Protein AF-A0A661WGY5-F1 (afdb_monomer_lite)

Foldseek 3Di:
DDPDDDDDDPDAQFLANLLVVQLVCVVVVQKDWAWDWDDDPPDIDIFTAIWGWDCWDDDDPDDPDDGGHTDIDHFAGPDPPQQWDDDPSHIHGDPVRRGAHGDRTDPRNVQVSQVVVPHGDDDPVRVCVVFQADDDDPPHTEPGNVHVDDALVPFQEFPNPDPQCVVQNRCGPGDDYDD

Sequence (179 aa):
MIGYDFQIMVTDVTVSQYAEYLNSALAAGTISIGDFSVETGEEIWSEEGVGGYYPGDPFQGAHHEEEIKAGDHLHLPFTDGVRLIREGDTFASIPEYANHPMTMVTW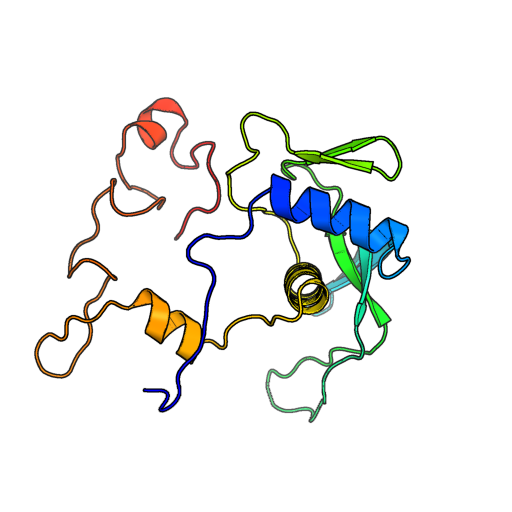FGANAYCKFYGGRLPLELEWEKAARGTEIVGEDGLAFPWGEEIHGNNANFYSSFDLFEKMFGKLGNTTPVGF

Secondary structure (DSSP, 8-state):
---S-----SSPPBHHHHHHHHHHHHHTTSSEEEEEEEEETTEEEEEEEEEEEE--------TT-----SEEEEEEE--TT--EEEETTEEEE-GGGTTSBP-S--HHHHHHHHHHTT--PPPHHHHHHHHS-S-EETTEE-SBTTBS---TTTS-BTT---HHHHHH-TT-S-S--B-

Radius of gyration: 18.96 Å; chains: 1; bounding box: 45×45×43 Å

pLDDT: mean 89.88, std 9.98, range [37.56, 98.62]

Structure (mmCIF, N/CA/C/O backbone):
data_AF-A0A661WGY5-F1
#
_entry.id   AF-A0A661WGY5-F1
#
loop_
_atom_site.group_PDB
_atom_site.id
_atom_site.type_symbol
_atom_site.label_atom_id
_atom_site.label_alt_id
_atom_site.label_comp_id
_atom_site.label_asym_id
_atom_site.label_entity_id
_atom_site.label_seq_id
_atom_site.pdbx_PDB_ins_code
_atom_site.Cartn_x
_atom_site.Cartn_y
_atom_site.Cartn_z
_atom_site.occupancy
_atom_site.B_iso_or_equiv
_atom_site.auth_seq_id
_atom_site.auth_comp_id
_atom_site.auth_asym_id
_atom_site.auth_atom_id
_atom_site.pdbx_PDB_model_num
ATOM 1 N N . MET A 1 1 ? 15.409 -18.744 -9.779 1.00 69.69 1 MET A N 1
ATOM 2 C CA . MET A 1 1 ? 14.173 -18.099 -10.278 1.00 69.69 1 MET A CA 1
ATOM 3 C C . MET A 1 1 ? 12.973 -18.942 -9.861 1.00 69.69 1 MET A C 1
ATOM 5 O O . MET A 1 1 ? 13.077 -20.164 -9.914 1.00 69.69 1 MET A O 1
ATOM 9 N N . ILE A 1 2 ? 11.875 -18.329 -9.405 1.00 86.56 2 ILE A N 1
ATOM 10 C CA . ILE A 1 2 ? 10.663 -19.064 -9.000 1.00 86.56 2 ILE A CA 1
ATOM 11 C C . ILE A 1 2 ? 10.047 -19.828 -10.185 1.00 86.56 2 ILE A C 1
ATOM 13 O O . ILE A 1 2 ? 9.885 -19.276 -11.277 1.00 86.56 2 ILE A O 1
ATOM 17 N N . GLY A 1 3 ? 9.730 -21.107 -9.958 1.00 90.56 3 GLY A N 1
ATOM 18 C CA . GLY A 1 3 ? 9.303 -22.068 -10.985 1.00 90.56 3 GLY A CA 1
ATOM 19 C C . GLY A 1 3 ? 7.793 -22.157 -11.216 1.00 90.56 3 GLY A C 1
ATOM 20 O O . GLY A 1 3 ? 7.333 -23.148 -11.773 1.00 90.56 3 GLY A O 1
ATOM 21 N N . TYR A 1 4 ? 7.027 -21.169 -10.755 1.00 94.56 4 TYR A N 1
ATOM 22 C CA . TYR A 1 4 ? 5.576 -21.109 -10.915 1.00 94.56 4 TYR A CA 1
ATOM 23 C C . TYR A 1 4 ? 5.128 -19.768 -11.516 1.00 94.56 4 TYR A C 1
ATOM 25 O O . TYR A 1 4 ? 5.881 -18.782 -11.518 1.00 94.56 4 TYR A O 1
ATOM 33 N N . ASP A 1 5 ? 3.892 -19.765 -12.014 1.00 95.06 5 ASP A N 1
ATOM 34 C CA . ASP A 1 5 ? 3.208 -18.597 -12.568 1.00 95.06 5 ASP A CA 1
ATOM 35 C C . ASP A 1 5 ? 2.413 -17.862 -11.484 1.00 95.06 5 ASP A C 1
ATOM 37 O O . ASP A 1 5 ? 1.880 -18.472 -10.556 1.00 95.06 5 ASP A O 1
ATOM 41 N N . PHE A 1 6 ? 2.316 -16.542 -11.613 1.00 94.81 6 PHE A N 1
ATOM 42 C CA . PHE A 1 6 ? 1.564 -15.678 -10.706 1.00 94.81 6 PHE A CA 1
ATOM 43 C C . PHE A 1 6 ? 1.022 -14.462 -11.464 1.00 94.81 6 PHE A C 1
ATOM 45 O O . PHE A 1 6 ? 1.428 -14.182 -12.592 1.00 94.81 6 PHE A O 1
ATOM 52 N N . GLN A 1 7 ? 0.091 -13.746 -10.838 1.00 95.50 7 GLN A N 1
ATOM 53 C CA . GLN A 1 7 ? -0.419 -12.467 -11.322 1.00 95.50 7 GLN A CA 1
ATOM 54 C C . GLN A 1 7 ? 0.006 -11.365 -10.356 1.00 95.50 7 GLN A C 1
ATOM 56 O O . GLN A 1 7 ? 0.027 -11.571 -9.143 1.00 95.50 7 GLN A O 1
ATOM 61 N N . ILE A 1 8 ? 0.328 -10.197 -10.899 1.00 95.12 8 ILE A N 1
ATOM 62 C CA . ILE A 1 8 ? 0.656 -8.991 -10.144 1.00 95.12 8 ILE A CA 1
ATOM 63 C C . ILE A 1 8 ? -0.037 -7.806 -10.815 1.00 95.12 8 ILE A C 1
ATOM 65 O O . ILE A 1 8 ? -0.288 -7.834 -12.024 1.00 95.12 8 ILE A O 1
ATOM 69 N N . MET A 1 9 ? -0.401 -6.790 -10.034 1.00 95.62 9 MET A N 1
ATOM 70 C CA . MET A 1 9 ? -0.976 -5.571 -10.598 1.00 95.62 9 MET A CA 1
ATOM 71 C C . MET A 1 9 ? 0.040 -4.893 -11.525 1.00 95.62 9 MET A C 1
ATOM 73 O O . MET A 1 9 ? 1.233 -4.868 -11.240 1.00 95.62 9 MET A O 1
ATOM 77 N N . VAL A 1 10 ? -0.449 -4.353 -12.643 1.00 92.94 10 VAL A N 1
ATOM 78 C CA . VAL A 1 10 ? 0.386 -3.632 -13.625 1.00 92.94 10 VAL A CA 1
ATOM 79 C C . VAL A 1 10 ? 0.795 -2.252 -13.103 1.00 92.94 10 VAL A C 1
ATOM 81 O O . VAL A 1 10 ? 1.815 -1.708 -13.512 1.00 92.94 10 VAL A O 1
ATOM 84 N N . THR A 1 11 ? -0.009 -1.685 -12.208 1.00 93.31 11 THR A N 1
ATOM 85 C CA . THR A 1 11 ? 0.226 -0.394 -11.565 1.00 93.31 11 THR A CA 1
ATOM 86 C C . THR A 1 11 ? 0.168 -0.559 -10.058 1.00 93.31 11 THR A C 1
ATOM 88 O O . THR A 1 11 ? -0.467 -1.490 -9.555 1.00 93.31 11 THR A O 1
ATOM 91 N N . ASP A 1 12 ? 0.745 0.398 -9.341 1.00 95.00 12 ASP A N 1
ATOM 92 C CA . ASP A 1 12 ? 0.479 0.548 -7.917 1.00 95.00 12 ASP A CA 1
ATOM 93 C C . ASP A 1 12 ? -1.020 0.751 -7.655 1.00 95.00 12 ASP A C 1
ATOM 95 O O . ASP A 1 12 ? -1.785 1.184 -8.528 1.00 95.00 12 ASP A O 1
ATOM 99 N N . VAL A 1 13 ? -1.432 0.460 -6.420 1.00 96.88 13 VAL A N 1
ATOM 100 C CA . VAL A 1 13 ? -2.770 0.803 -5.940 1.00 96.88 13 VAL A CA 1
ATOM 101 C C . VAL A 1 13 ? -2.895 2.319 -5.914 1.00 96.88 13 VAL A C 1
ATOM 103 O O . VAL A 1 13 ? -2.115 3.009 -5.258 1.00 96.88 13 VAL A O 1
ATOM 106 N N . THR A 1 14 ? -3.887 2.838 -6.625 1.00 97.06 14 THR A N 1
ATOM 107 C CA . THR A 1 14 ? -4.131 4.279 -6.707 1.00 97.06 14 THR A CA 1
ATOM 108 C C . THR A 1 14 ? -4.821 4.819 -5.456 1.00 97.06 14 THR A C 1
ATOM 110 O O . THR A 1 14 ? -5.495 4.083 -4.728 1.00 97.06 14 THR A O 1
ATOM 113 N N . VAL A 1 15 ? -4.713 6.130 -5.229 1.00 96.88 15 VAL A N 1
ATOM 114 C CA . VAL A 1 15 ? -5.437 6.829 -4.155 1.00 96.88 15 VAL A CA 1
ATOM 115 C C . VAL A 1 15 ? -6.944 6.559 -4.244 1.00 96.88 15 VAL A C 1
ATOM 117 O O . VAL A 1 15 ? -7.567 6.249 -3.229 1.00 96.88 15 VAL A O 1
ATOM 120 N N . SER A 1 16 ? -7.541 6.629 -5.441 1.00 97.75 16 SER A N 1
ATOM 121 C CA . SER A 1 16 ? -8.976 6.358 -5.617 1.00 97.75 16 SER A CA 1
ATOM 122 C C . SER A 1 16 ? -9.345 4.912 -5.281 1.00 97.75 16 SER A C 1
ATOM 12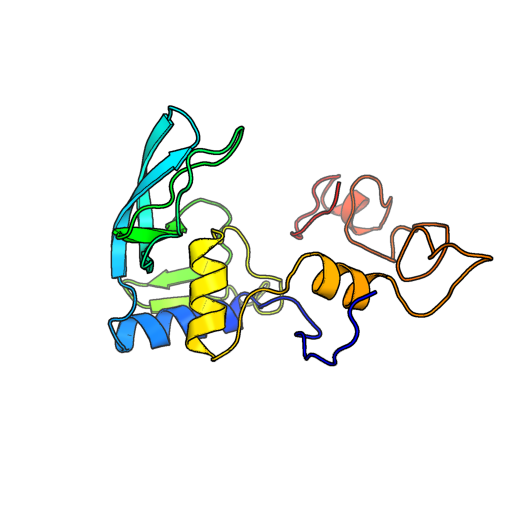4 O O . SER A 1 16 ? -10.297 4.693 -4.536 1.00 97.75 16 SER A O 1
ATOM 126 N N . GLN A 1 17 ? -8.565 3.928 -5.742 1.00 98.31 17 GLN A N 1
ATOM 127 C CA . GLN A 1 17 ? -8.808 2.515 -5.417 1.00 98.31 17 GLN A CA 1
ATOM 128 C C . GLN A 1 17 ? -8.707 2.238 -3.913 1.00 98.31 17 GLN A C 1
ATOM 130 O O . GLN A 1 17 ? -9.480 1.444 -3.372 1.00 98.31 17 GLN A O 1
ATOM 135 N N . TYR A 1 18 ? -7.759 2.875 -3.222 1.00 98.31 18 TYR A N 1
ATOM 136 C CA . TYR A 1 18 ? -7.619 2.707 -1.779 1.00 98.31 18 TYR A CA 1
ATOM 137 C C . TYR A 1 18 ? -8.765 3.386 -1.014 1.00 98.31 18 TYR A C 1
ATOM 139 O O . TYR A 1 18 ? -9.274 2.811 -0.055 1.00 98.31 18 TYR A O 1
ATOM 147 N N . ALA A 1 19 ? -9.240 4.554 -1.461 1.00 98.31 19 ALA A N 1
ATOM 148 C CA . ALA A 1 19 ? -10.419 5.212 -0.889 1.00 98.31 19 ALA A CA 1
ATOM 149 C C . ALA A 1 19 ? -11.680 4.332 -0.988 1.00 98.31 19 ALA A C 1
ATOM 151 O O . ALA A 1 19 ? -12.418 4.183 -0.013 1.00 98.31 19 ALA A O 1
ATOM 152 N N . GLU A 1 20 ? -11.907 3.705 -2.147 1.00 98.50 20 GLU A N 1
ATOM 153 C CA . GLU A 1 20 ? -13.012 2.760 -2.361 1.00 98.50 20 GLU A CA 1
ATOM 154 C C . GLU A 1 20 ? -12.929 1.556 -1.417 1.00 98.50 20 GLU A C 1
ATOM 156 O O . GLU A 1 20 ? -13.943 1.143 -0.842 1.00 98.50 20 GLU A O 1
ATOM 161 N N . TYR A 1 21 ? -11.718 1.028 -1.210 1.00 98.56 21 TYR A N 1
ATOM 162 C CA . TYR A 1 21 ? -11.460 -0.011 -0.216 1.00 98.56 21 TYR A CA 1
ATOM 163 C C . TYR A 1 21 ? -11.825 0.452 1.195 1.00 98.56 21 TYR A C 1
ATOM 165 O O . TYR A 1 21 ? -12.592 -0.241 1.858 1.00 98.56 21 TYR A O 1
ATOM 173 N N . LEU A 1 22 ? -11.333 1.612 1.643 1.00 98.56 22 LEU A N 1
ATOM 174 C CA . LEU A 1 22 ? -11.601 2.119 2.993 1.00 98.56 22 LEU A CA 1
ATOM 175 C C . LEU A 1 22 ? -13.104 2.229 3.258 1.00 98.56 22 LEU A C 1
ATOM 177 O O . LEU A 1 22 ? -13.593 1.711 4.259 1.00 98.56 22 LEU A O 1
ATOM 181 N N . ASN A 1 23 ? -13.853 2.824 2.328 1.00 98.62 23 ASN A N 1
ATOM 182 C CA . ASN A 1 23 ? -15.304 2.959 2.455 1.00 98.62 23 ASN A CA 1
ATOM 183 C C . ASN A 1 23 ? -16.005 1.593 2.525 1.00 98.62 23 ASN A C 1
ATOM 185 O O . ASN A 1 23 ? -16.877 1.376 3.366 1.00 98.62 23 ASN A O 1
ATOM 189 N N . SER A 1 24 ? -15.613 0.656 1.658 1.00 98.62 24 SER A N 1
ATOM 190 C CA . SER A 1 24 ? -16.230 -0.673 1.593 1.00 98.62 24 SER A CA 1
ATOM 191 C C . SER A 1 24 ? -15.907 -1.518 2.826 1.00 98.62 24 SER A C 1
ATOM 193 O O . SER A 1 24 ? -16.780 -2.198 3.363 1.00 98.62 24 SER A O 1
ATOM 195 N N . ALA A 1 25 ? -14.666 -1.457 3.302 1.00 98.44 25 ALA A N 1
ATOM 196 C CA . ALA A 1 25 ? -14.192 -2.209 4.453 1.00 98.44 25 ALA A CA 1
ATOM 197 C C . ALA A 1 25 ? -14.733 -1.638 5.778 1.00 98.44 25 ALA A C 1
ATOM 199 O O . ALA A 1 25 ? -15.052 -2.413 6.682 1.00 98.44 25 ALA A O 1
ATOM 200 N N . LEU A 1 26 ? -14.918 -0.316 5.888 1.00 98.31 26 LEU A N 1
ATOM 201 C CA . LEU A 1 26 ? -15.622 0.303 7.019 1.00 98.31 26 LEU A CA 1
ATOM 202 C C . LEU A 1 26 ? -17.095 -0.102 7.044 1.00 98.31 26 LEU A C 1
ATOM 204 O O . LEU A 1 26 ? -17.596 -0.523 8.082 1.00 98.31 26 LEU A O 1
ATOM 208 N N . ALA A 1 27 ? -17.776 -0.056 5.895 1.00 98.12 27 ALA A N 1
ATOM 209 C CA . ALA A 1 27 ? -19.168 -0.494 5.791 1.00 98.12 27 ALA A CA 1
ATOM 210 C C . ALA A 1 27 ? -19.344 -1.987 6.127 1.00 98.12 27 ALA A C 1
ATOM 212 O O . ALA A 1 27 ? -20.368 -2.381 6.685 1.00 98.12 27 ALA A O 1
ATOM 213 N N . ALA A 1 28 ? -18.343 -2.815 5.816 1.00 97.56 28 ALA A N 1
ATOM 214 C CA . ALA A 1 28 ? -18.303 -4.228 6.183 1.00 97.56 28 ALA A CA 1
ATOM 215 C C . ALA A 1 28 ? -17.912 -4.478 7.654 1.00 97.56 28 ALA A C 1
ATOM 217 O O . ALA A 1 28 ? -18.029 -5.610 8.124 1.00 97.56 28 ALA A O 1
ATOM 218 N N . GLY A 1 29 ? -17.440 -3.458 8.379 1.00 97.44 29 GLY A N 1
ATOM 219 C CA . GLY A 1 29 ? -16.964 -3.575 9.759 1.00 97.44 29 GLY A CA 1
ATOM 220 C C . GLY A 1 29 ? -15.657 -4.360 9.907 1.00 97.44 29 GLY A C 1
ATOM 221 O O . GLY A 1 29 ? -15.370 -4.860 10.990 1.00 97.44 29 GLY A O 1
ATOM 222 N N . THR A 1 30 ? -14.877 -4.511 8.831 1.00 97.19 30 THR A N 1
ATOM 223 C CA . THR A 1 30 ? -13.586 -5.227 8.858 1.00 97.19 30 THR A CA 1
ATOM 224 C C . THR A 1 30 ? -12.420 -4.343 9.292 1.00 97.19 30 THR A C 1
ATOM 226 O O . THR A 1 30 ? -11.348 -4.851 9.607 1.00 97.19 30 THR A O 1
ATOM 229 N N . ILE A 1 31 ? -12.625 -3.027 9.280 1.00 98.44 31 ILE A N 1
ATOM 230 C CA . ILE A 1 31 ? -11.695 -2.004 9.765 1.00 98.44 31 ILE A CA 1
ATOM 231 C C . ILE A 1 31 ? -12.476 -0.978 10.590 1.00 98.44 31 ILE A C 1
ATOM 233 O O . ILE A 1 31 ? -13.703 -0.898 10.489 1.00 98.44 31 ILE A O 1
ATOM 237 N N . SER A 1 32 ? -11.769 -0.187 11.384 1.00 98.25 32 SER A N 1
ATOM 238 C CA . SER A 1 32 ? -12.328 0.875 12.216 1.00 98.25 32 SER A CA 1
ATOM 239 C C . SER A 1 32 ? -11.466 2.133 12.153 1.00 98.25 32 SER A C 1
ATOM 241 O O . SER A 1 32 ? -10.301 2.096 11.750 1.00 98.25 32 SER A O 1
ATOM 243 N N . ILE A 1 33 ? -12.066 3.259 12.532 1.00 98.25 33 ILE A N 1
ATOM 244 C CA . ILE A 1 33 ? -11.365 4.522 12.746 1.00 98.25 33 ILE A CA 1
ATOM 245 C C . ILE A 1 33 ? -11.166 4.710 14.250 1.00 98.25 33 ILE A C 1
ATOM 247 O O . ILE A 1 33 ? -12.106 4.507 15.021 1.00 98.25 33 ILE A O 1
ATOM 251 N N . GLY A 1 34 ? -9.969 5.114 14.665 1.00 97.44 34 GLY A N 1
ATOM 252 C CA . GLY A 1 34 ? -9.650 5.358 16.067 1.00 97.44 34 GLY A CA 1
ATOM 253 C C . GLY A 1 34 ? -8.159 5.541 16.310 1.00 97.44 34 GLY A C 1
ATOM 254 O O . GLY A 1 34 ? -7.393 5.775 15.378 1.00 97.44 34 GLY A O 1
ATOM 255 N N . ASP A 1 35 ? -7.774 5.422 17.575 1.00 98.00 35 ASP A N 1
ATOM 256 C CA . ASP A 1 35 ? -6.388 5.448 18.028 1.00 98.00 35 ASP A CA 1
ATOM 257 C C . ASP A 1 35 ? -5.797 4.033 18.045 1.00 98.00 35 ASP A C 1
ATOM 259 O O . ASP A 1 35 ? -6.375 3.118 18.640 1.00 98.00 35 ASP A O 1
ATOM 263 N N . PHE A 1 36 ? -4.630 3.861 17.428 1.00 97.44 36 PHE A N 1
ATOM 264 C CA . PHE A 1 36 ? -3.917 2.586 17.355 1.00 97.44 36 PHE A CA 1
ATOM 265 C C . PHE A 1 36 ? -2.518 2.716 17.960 1.00 97.44 36 PHE A C 1
ATOM 267 O O . PHE A 1 36 ? -1.831 3.716 17.753 1.00 97.44 36 PHE A O 1
ATOM 274 N N . SER A 1 37 ? -2.087 1.688 18.695 1.00 94.56 37 SER A N 1
ATOM 275 C CA . SER A 1 37 ? -0.720 1.605 19.216 1.00 94.56 37 SER A CA 1
ATOM 276 C C . SER A 1 37 ? 0.233 1.252 18.078 1.00 94.56 37 SER A C 1
ATOM 278 O O . SER A 1 37 ? 0.028 0.252 17.390 1.00 94.56 37 SER A O 1
ATOM 280 N N . VAL A 1 38 ? 1.269 2.060 17.888 1.00 92.25 38 VAL A N 1
ATOM 281 C CA . VAL A 1 38 ? 2.345 1.815 16.929 1.00 92.25 38 VAL A CA 1
ATOM 282 C C . VAL A 1 38 ? 3.623 1.562 17.711 1.00 92.25 38 VAL A C 1
ATOM 284 O O . VAL A 1 38 ? 3.963 2.320 18.618 1.00 92.25 38 VAL A O 1
ATOM 287 N N . GLU A 1 39 ? 4.306 0.476 17.366 1.00 89.31 39 GLU A N 1
ATOM 288 C CA . GLU A 1 39 ? 5.546 0.042 18.004 1.00 89.31 39 GLU A CA 1
ATOM 289 C C . GLU A 1 39 ? 6.656 0.015 16.944 1.00 89.31 39 GLU A C 1
ATOM 291 O O . GLU A 1 39 ? 6.461 -0.481 15.832 1.00 89.31 39 GLU A O 1
ATOM 296 N N . THR A 1 40 ? 7.819 0.589 17.243 1.00 82.06 40 THR A N 1
ATOM 297 C CA .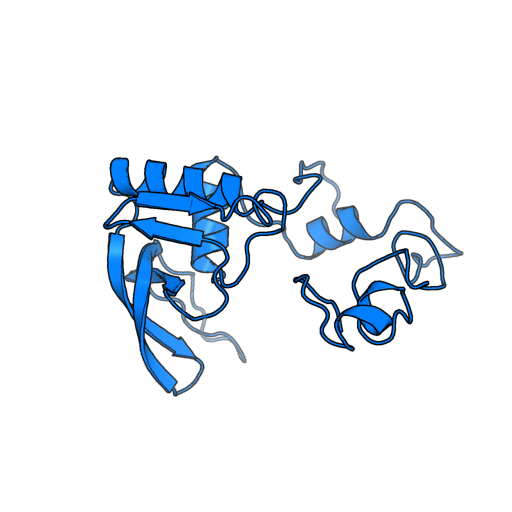 THR A 1 40 ? 9.011 0.524 16.381 1.00 82.06 40 THR A CA 1
ATOM 298 C C . THR A 1 40 ? 10.250 0.453 17.265 1.00 82.06 40 THR A C 1
ATOM 300 O O . THR A 1 40 ? 10.653 1.438 17.885 1.00 82.06 40 THR A O 1
ATOM 303 N N . GLY A 1 41 ? 10.856 -0.733 17.353 1.00 81.69 41 GLY A N 1
ATOM 304 C CA . GLY A 1 41 ? 11.920 -1.000 18.319 1.00 81.69 41 GLY A CA 1
ATOM 305 C C . GLY A 1 41 ? 11.434 -0.813 19.761 1.00 81.69 41 GLY A C 1
ATOM 306 O O . GLY A 1 41 ? 10.553 -1.532 20.220 1.00 81.69 41 GLY A O 1
ATOM 307 N N . GLU A 1 42 ? 12.015 0.147 20.486 1.00 83.38 42 GLU A N 1
ATOM 308 C CA . GLU A 1 42 ? 11.635 0.466 21.875 1.00 83.38 42 GLU A CA 1
ATOM 309 C C . GLU A 1 42 ? 10.598 1.602 21.978 1.00 83.38 42 GLU A C 1
ATOM 311 O O . GLU A 1 42 ? 10.117 1.907 23.072 1.00 83.38 42 GLU A O 1
ATOM 316 N N . GLU A 1 43 ? 10.252 2.246 20.861 1.00 90.94 43 GLU A N 1
ATOM 317 C CA . GLU A 1 43 ? 9.326 3.376 20.836 1.00 90.94 43 GLU A CA 1
ATOM 318 C C . GLU A 1 43 ? 7.888 2.895 20.647 1.00 90.94 43 GLU A C 1
ATOM 320 O O . GLU A 1 43 ? 7.586 2.145 19.718 1.00 90.94 43 GLU A O 1
ATOM 325 N N . ILE A 1 44 ? 7.000 3.353 21.533 1.00 92.44 44 ILE A N 1
ATOM 326 C CA . ILE A 1 44 ? 5.566 3.063 21.490 1.00 92.44 44 ILE A CA 1
ATOM 327 C C . ILE A 1 44 ? 4.809 4.382 21.580 1.00 92.44 44 ILE A C 1
ATOM 329 O O . ILE A 1 44 ? 5.001 5.152 22.527 1.00 92.44 44 ILE A O 1
ATOM 333 N N . TRP A 1 45 ? 3.926 4.634 20.620 1.00 94.25 45 TRP A N 1
ATOM 334 C CA . TRP A 1 45 ? 3.038 5.793 20.632 1.00 94.25 45 TRP A CA 1
ATOM 335 C C . TRP A 1 45 ? 1.646 5.436 20.110 1.00 94.25 45 TRP A C 1
ATOM 337 O O . TRP A 1 45 ? 1.414 4.349 19.588 1.00 94.25 45 TRP A O 1
ATOM 347 N N . SER A 1 46 ? 0.704 6.355 20.304 1.00 95.81 46 SER A N 1
ATOM 348 C CA . SER A 1 46 ? -0.662 6.237 19.799 1.00 95.81 46 SER A CA 1
ATOM 349 C C . SER A 1 46 ? -0.819 7.124 18.574 1.00 95.81 46 SER A C 1
ATOM 351 O O . SER A 1 46 ? -0.437 8.293 18.625 1.00 95.81 46 SER A O 1
ATOM 353 N N . GLU A 1 47 ? -1.403 6.584 17.513 1.00 96.62 47 GLU A N 1
ATOM 354 C CA . GLU A 1 47 ? -1.632 7.281 16.249 1.00 96.62 47 GLU A CA 1
ATOM 355 C C . GLU A 1 47 ? -3.110 7.166 15.854 1.00 96.62 47 GLU A C 1
ATOM 357 O O . GLU A 1 47 ? -3.659 6.061 15.811 1.00 96.62 47 GLU A O 1
ATOM 362 N N . GLU A 1 48 ? -3.757 8.297 15.553 1.00 97.06 48 GLU A N 1
ATOM 363 C CA . GLU A 1 48 ? -5.126 8.291 15.028 1.00 97.06 48 GLU A CA 1
ATOM 364 C C . GLU A 1 48 ? -5.105 7.872 13.552 1.00 97.06 48 GLU A C 1
ATOM 366 O O . GLU A 1 48 ? -4.325 8.382 12.740 1.00 97.06 48 GLU A O 1
ATOM 371 N N . GLY A 1 49 ? -5.994 6.963 13.167 1.00 97.50 49 GLY A N 1
ATOM 372 C CA . GLY A 1 49 ? -6.063 6.503 11.792 1.00 97.50 49 GLY A CA 1
ATOM 373 C C . GLY A 1 49 ? -7.190 5.526 11.518 1.00 97.50 49 GLY A C 1
ATOM 374 O O . GLY A 1 49 ? -8.177 5.424 12.247 1.00 97.50 49 GLY A O 1
ATOM 375 N N . VAL A 1 50 ? -7.017 4.790 10.428 1.00 98.31 50 VAL A N 1
ATOM 376 C CA . VAL A 1 50 ? -7.754 3.563 10.136 1.00 98.31 50 VAL A CA 1
ATOM 377 C C . VAL A 1 50 ? -6.896 2.384 10.563 1.00 98.31 50 VAL A C 1
ATOM 379 O O . VAL A 1 50 ? -5.710 2.354 10.234 1.00 98.31 50 VAL A O 1
ATOM 382 N N . GLY A 1 51 ? -7.495 1.377 11.186 1.00 98.38 51 GLY A N 1
ATOM 383 C CA . GLY A 1 51 ? -6.831 0.119 11.506 1.00 98.38 51 GLY A CA 1
ATOM 384 C C . GLY A 1 51 ? -7.786 -1.065 11.484 1.00 98.38 51 GLY A C 1
ATOM 385 O O . GLY A 1 51 ? -8.987 -0.925 11.238 1.00 98.38 51 GLY A O 1
ATOM 386 N N . GLY A 1 52 ? -7.240 -2.253 11.689 1.00 98.00 52 GLY A N 1
ATOM 387 C CA . GLY A 1 52 ? -8.014 -3.484 11.698 1.00 98.00 52 GLY A CA 1
ATOM 388 C C . GLY A 1 52 ? -7.219 -4.669 12.219 1.00 98.00 52 GLY A C 1
ATOM 389 O O . GLY A 1 52 ? -6.004 -4.597 12.417 1.00 98.00 52 GLY A O 1
ATOM 390 N N . TYR A 1 53 ? -7.930 -5.769 12.439 1.00 97.81 53 TYR A N 1
ATOM 391 C CA . TYR A 1 53 ? -7.364 -6.944 13.081 1.00 97.81 53 TYR A CA 1
ATOM 392 C C . TYR A 1 53 ? -6.354 -7.670 12.183 1.00 97.81 53 TYR A C 1
ATOM 394 O O . TYR A 1 53 ? -6.667 -8.100 11.067 1.00 97.81 53 TYR A O 1
ATOM 402 N N . TYR A 1 54 ? -5.163 -7.904 12.725 1.00 97.50 54 TYR A N 1
ATOM 403 C CA . TYR A 1 54 ? -4.160 -8.813 12.192 1.00 97.50 54 TYR A CA 1
ATOM 404 C C . TYR A 1 54 ? -4.000 -10.008 13.146 1.00 97.50 54 TYR A C 1
ATOM 406 O O . TYR A 1 54 ? -3.889 -9.808 14.356 1.00 97.50 54 TYR A O 1
ATOM 414 N N . PRO A 1 55 ? -3.961 -11.258 12.648 1.00 96.56 55 PRO A N 1
ATOM 415 C CA . PRO A 1 55 ? -3.861 -12.445 13.502 1.00 96.56 55 PRO A CA 1
ATOM 416 C C . PRO A 1 55 ? -2.484 -12.644 14.155 1.00 96.56 55 PRO A C 1
ATOM 418 O O . PRO A 1 55 ? -2.347 -13.536 14.989 1.00 96.56 55 PRO A O 1
ATOM 421 N N . GLY A 1 56 ? -1.487 -11.836 13.790 1.00 94.94 56 GLY A N 1
ATOM 422 C CA . GLY A 1 56 ? -0.097 -12.026 14.192 1.00 94.94 56 GLY A CA 1
ATOM 423 C C . GLY A 1 56 ? 0.632 -13.054 13.329 1.00 94.94 56 GLY A C 1
ATOM 424 O O . GLY A 1 56 ? 0.009 -13.795 12.561 1.00 94.94 56 GLY A O 1
ATOM 425 N N . ASP A 1 57 ? 1.954 -13.088 13.474 1.00 93.31 57 ASP A N 1
ATOM 426 C CA . ASP A 1 57 ? 2.833 -14.018 12.766 1.00 93.31 57 ASP A CA 1
ATOM 427 C C . ASP A 1 57 ? 3.445 -15.049 13.725 1.00 93.31 57 ASP A C 1
ATOM 429 O O . ASP A 1 57 ? 3.581 -14.790 14.925 1.00 93.31 57 ASP A O 1
ATOM 433 N N . PRO A 1 58 ? 3.815 -16.248 13.234 1.00 93.69 58 PRO A N 1
ATOM 434 C CA . PRO A 1 58 ? 4.605 -17.184 14.021 1.00 93.69 58 PRO A CA 1
ATOM 435 C C . PRO A 1 58 ? 5.922 -16.536 14.455 1.00 93.69 58 PRO A C 1
ATOM 437 O O . PRO A 1 58 ? 6.650 -16.032 13.610 1.00 93.69 58 PRO A O 1
ATOM 440 N N . PHE A 1 59 ? 6.237 -16.618 15.747 1.00 92.44 59 PHE A N 1
ATOM 441 C CA . PHE A 1 59 ? 7.465 -16.070 16.320 1.00 92.44 59 PHE A CA 1
ATOM 442 C C . PHE A 1 59 ? 8.349 -17.191 16.874 1.00 92.44 59 PHE A C 1
ATOM 444 O O . PHE A 1 59 ? 7.889 -18.006 17.682 1.00 92.44 59 PHE A O 1
ATOM 451 N N . GLN A 1 60 ? 9.607 -17.254 16.435 1.00 91.75 60 GLN A N 1
ATOM 452 C CA . GLN A 1 60 ? 10.570 -18.287 16.844 1.00 91.75 60 GLN A CA 1
ATOM 453 C C . GLN A 1 60 ? 11.716 -17.750 17.712 1.00 91.75 60 GLN A C 1
ATOM 455 O O . GLN A 1 60 ? 12.490 -18.542 18.256 1.00 91.75 60 GLN A O 1
ATOM 460 N N . GLY A 1 61 ? 11.816 -16.431 17.881 1.00 89.50 61 GLY A N 1
ATOM 461 C CA . GLY A 1 61 ? 12.885 -15.781 18.634 1.00 89.50 61 GLY A CA 1
ATOM 462 C C . GLY A 1 61 ? 14.253 -15.878 17.954 1.00 89.50 61 GLY A C 1
ATOM 463 O O . GLY A 1 61 ? 15.275 -15.939 18.641 1.00 89.50 61 GLY A O 1
ATOM 464 N N . ALA A 1 62 ? 14.294 -15.943 16.620 1.00 88.06 62 ALA A N 1
ATOM 465 C CA . ALA A 1 62 ? 15.536 -15.912 15.860 1.00 88.06 62 ALA A CA 1
ATOM 466 C C . ALA A 1 62 ? 16.226 -14.537 15.957 1.00 88.06 62 ALA A C 1
ATOM 468 O O . ALA A 1 62 ? 15.625 -13.517 16.293 1.00 88.06 62 ALA A O 1
ATOM 469 N N . HIS A 1 63 ? 17.528 -14.498 15.664 1.00 83.00 63 HIS A N 1
ATOM 470 C CA . HIS A 1 63 ? 18.288 -13.248 15.689 1.00 83.00 63 HIS A CA 1
ATOM 471 C C . HIS A 1 63 ? 17.743 -12.284 14.617 1.00 83.00 63 HIS A C 1
ATOM 473 O O . HIS A 1 63 ? 17.713 -12.650 13.444 1.00 83.00 63 HIS A O 1
ATOM 479 N N . HIS A 1 64 ? 17.350 -11.070 15.024 1.00 82.38 64 HIS A N 1
ATOM 480 C CA . HIS A 1 64 ? 16.639 -10.063 14.210 1.00 82.38 64 HIS A CA 1
ATOM 481 C C . HIS A 1 64 ? 15.173 -10.382 13.857 1.00 82.38 64 HIS A C 1
ATOM 483 O O . HIS A 1 64 ? 14.627 -9.764 12.948 1.00 82.38 64 HIS A O 1
ATOM 489 N N . GLU A 1 65 ? 14.528 -11.317 14.556 1.00 86.62 65 GLU A N 1
ATOM 490 C CA . GLU A 1 65 ? 13.079 -11.517 14.455 1.00 86.62 65 GLU A CA 1
ATOM 491 C C . GLU A 1 65 ? 12.350 -10.628 15.472 1.00 86.62 65 GLU A C 1
ATOM 493 O O . GLU A 1 65 ? 12.698 -10.618 16.655 1.00 86.62 65 GLU A O 1
ATOM 498 N N . GLU A 1 66 ? 11.325 -9.909 15.020 1.00 86.56 66 GLU A N 1
ATOM 499 C CA . GLU A 1 66 ? 10.421 -9.138 15.876 1.00 86.56 66 GLU A CA 1
ATOM 500 C C . GLU A 1 66 ? 9.064 -9.845 15.963 1.00 86.56 66 GLU A C 1
ATOM 502 O O . GLU A 1 66 ? 8.551 -10.371 14.974 1.00 86.56 66 GLU A O 1
ATOM 507 N N . GLU A 1 67 ? 8.485 -9.897 17.164 1.00 90.38 67 GLU A N 1
ATOM 508 C CA . GLU A 1 67 ? 7.196 -10.552 17.386 1.00 90.38 67 GLU A CA 1
ATOM 509 C C . GLU A 1 67 ? 6.049 -9.657 16.897 1.00 90.38 67 GLU A C 1
ATOM 511 O O . GLU A 1 67 ? 5.803 -8.591 17.457 1.00 90.38 67 GLU A O 1
ATOM 516 N N . ILE A 1 68 ? 5.281 -10.127 15.911 1.00 91.94 68 ILE A N 1
ATOM 517 C CA . ILE A 1 68 ? 4.050 -9.462 15.469 1.00 91.94 68 ILE A CA 1
ATOM 518 C C . ILE A 1 68 ? 2.855 -10.153 16.123 1.00 91.94 68 ILE A C 1
ATOM 520 O O . ILE A 1 68 ? 2.442 -11.243 15.721 1.00 91.94 68 ILE A O 1
ATOM 524 N N . LYS A 1 69 ? 2.283 -9.511 17.143 1.00 93.38 69 LYS A N 1
ATOM 525 C CA . LYS A 1 69 ? 1.163 -10.061 17.918 1.00 93.38 69 LYS A CA 1
ATOM 526 C C . LYS A 1 69 ? -0.176 -9.886 17.214 1.00 93.38 69 LYS A C 1
ATOM 528 O O . LYS A 1 69 ? -0.397 -8.945 16.449 1.00 93.38 69 LYS A O 1
ATOM 533 N N . ALA A 1 70 ? -1.097 -10.783 17.554 1.00 96.56 70 ALA A N 1
ATOM 534 C CA . ALA A 1 70 ? -2.497 -10.635 17.200 1.00 96.56 70 ALA A CA 1
ATOM 535 C C . ALA A 1 70 ? -3.084 -9.368 17.840 1.00 96.56 70 ALA A C 1
ATOM 537 O O . ALA A 1 70 ? -2.909 -9.146 19.040 1.00 96.56 70 ALA A O 1
ATOM 538 N N . GLY A 1 71 ? -3.819 -8.575 17.069 1.00 96.50 71 GLY A N 1
ATOM 539 C CA . GLY A 1 71 ? -4.412 -7.330 17.550 1.00 96.50 71 GLY A CA 1
ATOM 540 C C . GLY A 1 71 ? -4.837 -6.416 16.414 1.00 96.50 71 GLY A C 1
ATOM 541 O O . GLY A 1 71 ? -4.676 -6.763 15.246 1.00 96.50 71 GLY A O 1
ATOM 542 N N . ASP A 1 72 ? -5.385 -5.259 16.765 1.00 97.69 72 ASP A N 1
ATOM 543 C CA . ASP A 1 72 ? -5.674 -4.222 15.782 1.00 97.69 72 ASP A CA 1
ATOM 544 C C . ASP A 1 72 ? -4.399 -3.435 15.481 1.00 97.69 72 ASP A C 1
ATOM 546 O O . ASP A 1 72 ? -3.755 -2.910 16.389 1.00 97.69 72 ASP A O 1
ATOM 550 N N . HIS A 1 73 ? -4.045 -3.359 14.201 1.00 97.31 73 HIS A N 1
ATOM 551 C CA . HIS A 1 73 ? -2.868 -2.641 13.722 1.00 97.31 73 HIS A CA 1
ATOM 552 C C . HIS A 1 73 ? -3.286 -1.463 12.853 1.00 97.31 73 HIS A C 1
ATOM 554 O O . HIS A 1 73 ? -4.260 -1.534 12.098 1.00 97.31 73 HIS A O 1
ATOM 560 N N . LEU A 1 74 ? -2.518 -0.379 12.934 1.00 98.19 74 LEU A N 1
ATOM 561 C CA . LEU A 1 74 ? -2.720 0.800 12.105 1.00 98.19 74 LEU A CA 1
ATOM 562 C C . LEU A 1 74 ? -2.537 0.440 10.624 1.00 98.19 74 LEU A C 1
ATOM 564 O O . LEU A 1 74 ? -1.524 -0.143 10.244 1.00 98.19 74 LEU A O 1
ATOM 568 N N . HIS A 1 75 ? -3.492 0.817 9.778 1.00 97.88 75 HIS A N 1
ATOM 569 C CA . HIS A 1 75 ? -3.450 0.670 8.319 1.00 97.88 75 HIS A CA 1
ATOM 570 C C . HIS A 1 75 ? -3.047 1.974 7.621 1.00 97.88 75 HIS A C 1
ATOM 572 O O . HIS A 1 75 ? -2.261 1.960 6.673 1.00 97.88 75 HIS A O 1
ATOM 578 N N . LEU A 1 76 ? -3.625 3.092 8.063 1.00 97.75 76 LEU A N 1
ATOM 579 C CA . LEU A 1 76 ? -3.426 4.419 7.483 1.00 97.75 76 LEU A CA 1
ATOM 580 C C . LEU A 1 76 ? -3.531 5.479 8.599 1.00 97.75 76 LEU A C 1
ATOM 582 O O . LEU A 1 76 ? -4.640 5.673 9.100 1.00 97.75 76 LEU A O 1
ATOM 586 N N . PRO A 1 77 ? -2.441 6.169 8.978 1.00 96.69 77 PRO A N 1
ATOM 587 C CA . PRO A 1 77 ? -2.493 7.320 9.879 1.00 96.69 77 PRO A CA 1
ATOM 588 C C . PRO A 1 77 ? -3.195 8.516 9.232 1.00 96.69 77 PRO A C 1
ATOM 590 O O . PRO A 1 77 ? -3.110 8.717 8.017 1.00 96.69 77 PRO A O 1
ATOM 593 N N . PHE A 1 78 ? -3.808 9.378 10.041 1.00 94.88 78 PHE A N 1
ATOM 594 C CA . PHE A 1 78 ? -4.309 10.685 9.599 1.00 94.88 78 PHE A CA 1
ATOM 595 C C . PHE A 1 78 ? -3.246 11.772 9.739 1.00 94.88 78 PHE A C 1
ATOM 597 O O . PHE A 1 78 ? -3.430 12.779 10.417 1.00 94.88 78 PHE A O 1
ATOM 604 N N . THR A 1 79 ? -2.121 11.549 9.068 1.00 90.31 79 THR A N 1
ATOM 605 C CA . THR A 1 79 ? -0.989 12.475 9.054 1.00 90.31 79 THR A CA 1
ATOM 606 C C . THR A 1 79 ? -1.013 13.398 7.835 1.00 90.31 79 THR A C 1
ATOM 608 O O . THR A 1 79 ? -1.701 13.150 6.837 1.00 90.31 79 THR A O 1
ATOM 611 N N . ASP A 1 80 ? -0.211 14.457 7.895 1.00 84.81 80 ASP A N 1
ATOM 612 C CA . ASP A 1 80 ? 0.007 15.345 6.761 1.00 84.81 80 ASP A CA 1
ATOM 613 C C . ASP A 1 80 ? 0.643 14.580 5.587 1.00 84.81 80 ASP A C 1
ATOM 615 O O . ASP A 1 80 ? 1.573 13.789 5.739 1.00 84.81 80 ASP A O 1
ATOM 619 N N . GLY A 1 81 ? 0.147 14.832 4.373 1.00 83.62 81 GLY A N 1
ATOM 620 C CA . GLY A 1 81 ? 0.655 14.209 3.145 1.00 83.62 81 GLY A CA 1
ATOM 621 C C . GLY A 1 81 ? -0.137 12.992 2.660 1.00 83.62 81 GLY A C 1
ATOM 622 O O . GLY A 1 81 ? 0.110 12.516 1.548 1.00 83.62 81 GLY A O 1
ATOM 623 N N . VAL A 1 82 ? -1.133 12.526 3.418 1.00 88.38 82 VAL A N 1
ATOM 624 C CA . VAL A 1 82 ? -2.143 11.597 2.895 1.00 88.38 82 VAL A CA 1
ATOM 625 C C . VAL A 1 82 ? -2.944 12.306 1.799 1.00 88.38 82 VAL A C 1
ATOM 627 O O . VAL A 1 82 ? -3.491 13.387 1.999 1.00 88.38 82 VAL A O 1
ATOM 630 N N . ARG A 1 83 ? -3.036 11.698 0.613 1.00 90.75 83 ARG A N 1
ATOM 631 C CA . ARG A 1 83 ? -3.706 12.286 -0.567 1.00 90.75 83 ARG A CA 1
ATOM 632 C C . ARG A 1 83 ? -5.220 12.028 -0.609 1.00 90.75 83 ARG A C 1
ATOM 634 O O . ARG A 1 83 ? -5.823 12.004 -1.682 1.00 90.75 83 ARG A O 1
ATOM 641 N N . LEU A 1 84 ? -5.830 11.833 0.558 1.00 93.19 84 LEU A N 1
ATOM 642 C CA . LEU A 1 84 ? -7.257 11.571 0.733 1.00 93.19 84 LEU A CA 1
ATOM 643 C C . LEU A 1 84 ? -7.951 12.758 1.400 1.00 93.19 84 LEU A C 1
ATOM 645 O O . LEU A 1 84 ? -7.377 13.455 2.230 1.00 93.19 84 LEU A O 1
ATOM 649 N N . ILE A 1 85 ? -9.220 12.933 1.059 1.00 94.69 85 ILE A N 1
ATOM 650 C CA . ILE A 1 85 ? -10.178 13.774 1.765 1.00 94.69 85 ILE A CA 1
ATOM 651 C C . ILE A 1 85 ? -10.978 12.852 2.685 1.00 94.69 85 ILE A C 1
ATOM 653 O O . ILE A 1 85 ? -11.496 11.830 2.229 1.00 94.69 85 ILE A O 1
ATOM 657 N N . ARG A 1 86 ? -11.081 13.213 3.967 1.00 94.44 86 ARG A N 1
ATOM 658 C CA . ARG A 1 86 ? -11.911 12.520 4.959 1.00 94.44 86 ARG A CA 1
ATOM 659 C C . ARG A 1 86 ? -13.057 13.432 5.392 1.00 94.44 86 ARG A C 1
ATOM 661 O O . ARG A 1 86 ? -12.815 14.530 5.887 1.00 94.44 86 ARG A O 1
ATOM 668 N N . GLU A 1 87 ? -14.288 12.950 5.259 1.00 94.75 87 GLU A N 1
ATOM 669 C CA . GLU A 1 87 ? -15.500 13.595 5.773 1.00 94.75 87 GLU A CA 1
ATOM 670 C C . GLU A 1 87 ? -16.219 12.624 6.717 1.00 94.75 87 GLU A C 1
ATOM 672 O O . GLU A 1 87 ? -16.955 11.734 6.289 1.00 94.75 87 GLU A O 1
ATOM 677 N N . GLY A 1 88 ? -15.956 12.757 8.022 1.00 92.62 88 GLY A N 1
ATOM 678 C CA . GLY A 1 88 ? -16.409 11.782 9.016 1.00 92.62 88 GLY A CA 1
ATOM 679 C C . GLY A 1 88 ? -15.788 10.407 8.760 1.00 92.62 88 GLY A C 1
ATOM 680 O O . GLY A 1 88 ? -14.568 10.255 8.859 1.00 92.62 88 GLY A O 1
ATOM 681 N N . ASP A 1 89 ? -16.630 9.442 8.389 1.00 94.50 89 ASP A N 1
ATOM 682 C CA . ASP A 1 89 ? -16.243 8.049 8.117 1.00 94.50 89 ASP A CA 1
ATOM 683 C C . ASP A 1 89 ? -16.177 7.736 6.611 1.00 94.50 89 ASP A C 1
ATOM 685 O O . ASP A 1 89 ? -16.139 6.575 6.209 1.00 94.50 89 ASP A O 1
ATOM 689 N N . THR A 1 90 ? -16.202 8.767 5.760 1.00 97.12 90 THR A N 1
ATOM 690 C CA . THR A 1 90 ? -16.110 8.630 4.299 1.00 97.12 90 THR A CA 1
ATOM 691 C C . THR A 1 90 ? -14.780 9.163 3.780 1.00 97.12 90 THR A C 1
ATOM 693 O O . THR A 1 90 ? -14.328 10.235 4.187 1.00 97.12 90 THR A O 1
ATOM 696 N N . PHE A 1 91 ? -14.186 8.432 2.838 1.00 97.62 91 PHE A N 1
ATOM 697 C CA . PHE A 1 91 ? -12.923 8.758 2.183 1.00 97.62 91 PHE A CA 1
ATOM 698 C C . PHE A 1 91 ? -13.128 9.014 0.692 1.00 97.62 91 PHE A C 1
ATOM 700 O O . PHE A 1 91 ? -13.827 8.265 0.008 1.00 97.62 91 PHE A O 1
ATOM 707 N N . ALA A 1 92 ? -12.465 10.037 0.167 1.00 97.44 92 ALA A N 1
ATOM 708 C CA . ALA A 1 92 ? -12.399 10.318 -1.261 1.00 97.44 92 ALA A CA 1
ATOM 709 C C . ALA A 1 92 ? -10.967 10.671 -1.668 1.00 97.44 92 ALA A C 1
ATOM 711 O O . ALA A 1 92 ? -10.196 11.209 -0.877 1.00 97.44 92 ALA A O 1
ATOM 712 N N . SER A 1 93 ? -10.597 10.397 -2.915 1.00 94.94 93 SER A N 1
ATOM 713 C CA . SER A 1 93 ? -9.336 10.893 -3.467 1.00 94.94 93 SER A CA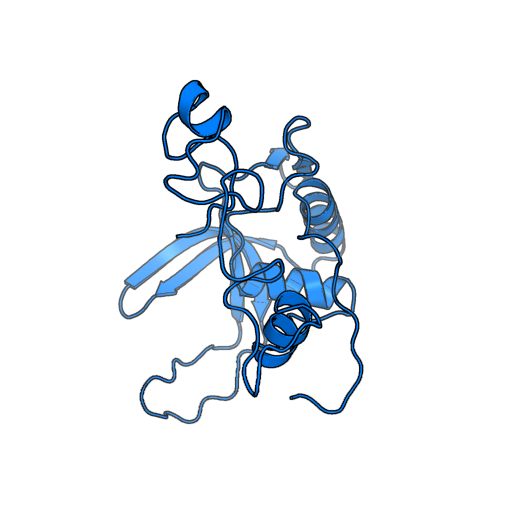 1
ATOM 714 C C . SER A 1 93 ? -9.417 12.387 -3.760 1.00 94.94 93 SER A C 1
ATOM 716 O O . SER A 1 93 ? -10.414 12.855 -4.313 1.00 94.94 93 SER A O 1
ATOM 718 N N . ILE A 1 94 ? -8.329 13.113 -3.509 1.00 92.56 94 ILE A N 1
ATOM 719 C CA . ILE A 1 94 ? -8.130 14.443 -4.095 1.00 92.56 94 ILE A CA 1
ATOM 720 C C . ILE A 1 94 ? -8.067 14.272 -5.631 1.00 92.56 94 ILE A C 1
ATOM 722 O O . ILE A 1 94 ? -7.246 13.471 -6.090 1.00 92.56 94 ILE A O 1
ATOM 726 N N . PRO A 1 95 ? -8.904 14.961 -6.438 1.00 93.06 95 PRO A N 1
ATOM 727 C CA . PRO A 1 95 ? -9.022 14.705 -7.879 1.00 93.06 95 PRO A CA 1
ATOM 728 C C . PRO A 1 95 ? -7.695 14.744 -8.644 1.00 93.06 95 PRO A C 1
ATOM 730 O O . PRO A 1 95 ? -7.452 13.908 -9.511 1.00 93.06 95 PRO A O 1
ATOM 733 N N . GLU A 1 96 ? -6.812 15.673 -8.290 1.00 92.31 96 GLU A N 1
ATOM 734 C CA . GLU A 1 96 ? -5.497 15.856 -8.905 1.00 92.31 96 GLU A CA 1
ATOM 735 C C . GLU A 1 96 ? -4.558 14.663 -8.674 1.00 92.31 96 GLU A C 1
ATOM 737 O O . GLU A 1 96 ? -3.653 14.432 -9.471 1.00 92.31 96 GLU A O 1
ATOM 742 N N . TYR A 1 97 ? -4.783 13.891 -7.608 1.00 92.19 97 TYR A N 1
ATOM 743 C CA . TYR A 1 97 ? -3.959 12.750 -7.208 1.00 92.19 97 TYR A CA 1
ATOM 744 C C . TYR A 1 97 ? -4.694 11.410 -7.308 1.00 92.19 97 TYR A C 1
ATOM 746 O O . TYR A 1 97 ? -4.160 10.390 -6.881 1.00 92.19 97 TYR A O 1
ATOM 754 N N . ALA A 1 98 ? -5.899 11.391 -7.882 1.00 95.00 98 ALA A N 1
ATOM 755 C CA . ALA A 1 98 ? -6.767 10.217 -7.960 1.00 95.00 98 ALA A CA 1
ATOM 756 C C . ALA A 1 98 ? -6.050 8.968 -8.505 1.00 95.00 98 ALA A C 1
ATOM 758 O O . ALA A 1 98 ? -6.124 7.895 -7.911 1.00 95.00 98 ALA A O 1
ATOM 759 N N . ASN A 1 99 ? -5.282 9.145 -9.586 1.00 95.00 99 ASN A N 1
ATOM 760 C CA . ASN A 1 99 ? -4.534 8.078 -10.258 1.00 95.00 99 ASN A CA 1
ATOM 761 C C . ASN A 1 99 ? -3.079 7.944 -9.781 1.00 95.00 99 ASN A C 1
ATOM 763 O O . ASN A 1 99 ? -2.312 7.186 -10.372 1.00 95.00 99 ASN A O 1
ATOM 767 N N . HIS A 1 100 ? -2.663 8.701 -8.764 1.00 93.19 100 HIS A N 1
ATOM 768 C CA . HIS A 1 100 ? -1.330 8.542 -8.190 1.00 93.19 100 HIS A CA 1
ATOM 769 C C . HIS A 1 100 ? -1.306 7.316 -7.276 1.00 93.19 100 HIS A C 1
ATOM 771 O O . HIS A 1 100 ? -2.356 6.946 -6.742 1.00 93.19 100 HIS A O 1
ATOM 777 N N . PRO A 1 101 ? -0.130 6.715 -7.042 1.00 94.38 101 PRO A N 1
ATOM 778 C CA . PRO A 1 101 ? 0.010 5.672 -6.039 1.00 94.38 101 PRO A CA 1
ATOM 779 C C . PRO A 1 101 ? -0.444 6.171 -4.667 1.00 94.38 101 PRO A C 1
ATOM 781 O O . PRO A 1 101 ? -0.163 7.312 -4.277 1.00 94.38 101 PRO A O 1
ATOM 784 N N . MET A 1 102 ? -1.150 5.312 -3.940 1.00 95.50 102 MET A N 1
ATOM 785 C CA . MET A 1 102 ? -1.499 5.569 -2.554 1.00 95.50 102 MET A CA 1
ATOM 786 C C . MET A 1 102 ? -0.230 5.568 -1.695 1.00 95.50 102 MET A C 1
ATOM 788 O O . MET A 1 102 ? 0.639 4.712 -1.841 1.00 95.50 102 MET A O 1
ATOM 792 N N . THR A 1 103 ? -0.125 6.534 -0.784 1.00 92.94 103 THR A N 1
ATOM 793 C CA . THR A 1 103 ? 1.044 6.724 0.088 1.00 92.94 103 THR A CA 1
ATOM 794 C C . THR A 1 103 ? 0.644 6.804 1.553 1.00 92.94 103 THR A C 1
ATOM 796 O O . THR A 1 103 ? -0.536 6.931 1.862 1.00 92.94 103 THR A O 1
ATOM 799 N N . MET A 1 104 ? 1.630 6.774 2.456 1.00 93.38 104 MET A N 1
ATOM 800 C CA . MET A 1 104 ? 1.422 6.754 3.913 1.00 93.38 104 MET A CA 1
ATOM 801 C C . MET A 1 104 ? 0.647 5.523 4.406 1.00 93.38 104 MET A C 1
ATOM 803 O O . MET A 1 104 ? 0.020 5.567 5.452 1.00 93.38 104 MET A O 1
ATOM 807 N N . VAL A 1 105 ? 0.677 4.416 3.664 1.00 95.81 105 VAL A N 1
ATOM 808 C CA . VAL A 1 105 ? 0.025 3.160 4.058 1.00 95.81 105 VAL A CA 1
ATOM 809 C C . VAL A 1 105 ? 1.043 2.286 4.784 1.00 95.81 105 VAL A C 1
ATOM 811 O O . VAL A 1 105 ? 2.171 2.131 4.317 1.00 95.81 105 VAL A O 1
ATOM 814 N N . THR A 1 106 ? 0.659 1.714 5.924 1.00 96.44 106 THR A N 1
ATOM 815 C CA . THR A 1 106 ? 1.507 0.756 6.645 1.00 96.44 106 THR A CA 1
ATOM 816 C C . THR A 1 106 ? 1.534 -0.590 5.917 1.00 96.44 106 THR A C 1
ATOM 818 O O . THR A 1 106 ? 0.679 -0.885 5.077 1.00 96.44 106 THR A O 1
ATOM 821 N N . TRP A 1 107 ? 2.466 -1.472 6.280 1.00 96.12 107 TRP A N 1
ATOM 822 C CA . TRP A 1 107 ? 2.459 -2.840 5.753 1.00 96.12 107 TRP A CA 1
ATOM 823 C C . TRP A 1 107 ? 1.131 -3.566 6.041 1.00 96.12 107 TRP A C 1
ATOM 825 O O . TRP A 1 107 ? 0.580 -4.225 5.156 1.00 96.12 107 TRP A O 1
ATOM 835 N N . PHE A 1 108 ? 0.566 -3.383 7.242 1.00 97.94 108 PHE A N 1
ATOM 836 C CA . PHE A 1 108 ? -0.723 -3.967 7.621 1.00 97.94 108 PHE A CA 1
ATOM 837 C C . PHE A 1 108 ? -1.867 -3.446 6.750 1.00 97.94 108 PHE A C 1
ATOM 839 O O . PHE A 1 108 ? -2.679 -4.243 6.283 1.00 97.94 108 PHE A O 1
ATOM 846 N N . GLY A 1 109 ? -1.888 -2.143 6.451 1.00 98.19 109 GLY A N 1
ATOM 847 C CA . GLY A 1 109 ? -2.878 -1.546 5.554 1.00 98.19 109 GLY A CA 1
ATOM 848 C C . GLY A 1 109 ? -2.794 -2.087 4.129 1.00 98.19 109 GLY A C 1
ATOM 849 O O . GLY A 1 109 ? -3.817 -2.456 3.547 1.00 98.19 109 GLY A O 1
ATOM 850 N N . ALA A 1 110 ? -1.580 -2.226 3.591 1.00 98.31 110 ALA A N 1
ATOM 851 C CA . ALA A 1 110 ? -1.360 -2.794 2.263 1.00 98.31 110 ALA A CA 1
ATOM 852 C C . ALA A 1 110 ? -1.776 -4.275 2.201 1.00 98.31 110 ALA A C 1
ATOM 854 O O . ALA A 1 110 ? -2.480 -4.698 1.283 1.00 98.31 110 ALA A O 1
ATOM 855 N N . ASN A 1 111 ? -1.411 -5.063 3.214 1.00 98.19 111 ASN A N 1
ATOM 856 C CA . ASN A 1 111 ? -1.804 -6.465 3.317 1.00 98.19 111 ASN A CA 1
ATOM 857 C C . ASN A 1 111 ? -3.325 -6.634 3.472 1.00 98.1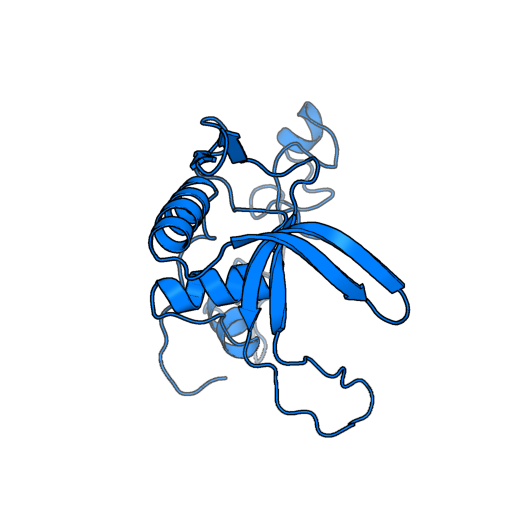9 111 ASN A C 1
ATOM 859 O O . ASN A 1 111 ? -3.916 -7.507 2.834 1.00 98.19 111 ASN A O 1
ATOM 863 N N . ALA A 1 112 ? -3.973 -5.793 4.281 1.00 98.50 112 ALA A N 1
ATOM 864 C CA . ALA A 1 112 ? -5.422 -5.798 4.456 1.00 98.50 112 ALA A CA 1
ATOM 865 C C . ALA A 1 112 ? -6.154 -5.446 3.152 1.00 98.50 112 ALA A C 1
ATOM 867 O O . ALA A 1 112 ? -7.097 -6.149 2.789 1.00 98.50 112 ALA A O 1
ATOM 868 N N . TYR A 1 113 ? -5.669 -4.449 2.399 1.00 98.56 113 TYR A N 1
ATOM 869 C CA . TYR A 1 113 ? -6.175 -4.131 1.059 1.00 98.56 113 TYR A CA 1
ATOM 870 C C . TYR A 1 113 ? -6.098 -5.348 0.129 1.00 98.56 113 TYR A C 1
ATOM 872 O O . TYR A 1 113 ? -7.096 -5.732 -0.483 1.00 98.56 113 TYR A O 1
ATOM 880 N N . CYS A 1 114 ? -4.935 -6.005 0.053 1.00 98.19 114 CYS A N 1
ATOM 881 C CA . CYS A 1 114 ? -4.775 -7.193 -0.781 1.00 98.19 114 CYS A CA 1
ATOM 882 C C . CYS A 1 114 ? -5.757 -8.299 -0.374 1.00 98.19 114 CYS A C 1
ATOM 884 O O . CYS A 1 114 ? -6.453 -8.837 -1.234 1.00 98.19 114 CYS A O 1
ATOM 886 N N . LYS A 1 115 ? -5.859 -8.604 0.926 1.00 97.81 115 LYS A N 1
ATOM 887 C CA . LYS A 1 115 ? -6.769 -9.636 1.448 1.00 97.81 115 LYS A CA 1
ATOM 888 C C . LYS A 1 115 ? -8.235 -9.319 1.167 1.00 97.81 115 LYS A C 1
ATOM 890 O O . LYS A 1 115 ? -8.982 -10.233 0.826 1.00 97.81 115 LYS A O 1
ATOM 895 N N . PHE A 1 116 ? -8.636 -8.052 1.265 1.00 98.19 116 PHE A N 1
ATOM 896 C CA . PHE A 1 116 ? -10.003 -7.612 0.978 1.00 98.19 116 PHE A CA 1
ATOM 897 C C . PHE A 1 116 ? -10.435 -7.976 -0.450 1.00 98.19 116 PHE A C 1
ATOM 899 O O . PHE A 1 116 ? -11.553 -8.440 -0.658 1.00 98.19 116 PHE A O 1
ATOM 906 N N . TYR A 1 117 ? -9.524 -7.856 -1.420 1.00 97.75 117 TYR A N 1
ATOM 907 C CA . TYR A 1 117 ? -9.759 -8.241 -2.816 1.00 97.75 117 TYR A CA 1
ATOM 908 C C . TYR A 1 117 ? -9.344 -9.685 -3.152 1.00 97.75 117 TYR A C 1
ATOM 910 O O . TYR A 1 117 ? -9.300 -10.059 -4.323 1.00 97.75 117 TYR A O 1
ATOM 918 N N . GLY A 1 118 ? -9.042 -10.517 -2.150 1.00 97.31 118 GLY A N 1
ATOM 919 C CA . GLY A 1 118 ? -8.654 -11.919 -2.345 1.00 97.31 118 GLY A CA 1
ATOM 920 C C . GLY A 1 118 ? -7.237 -12.130 -2.896 1.00 97.31 118 GLY A C 1
ATOM 921 O O . GLY A 1 118 ? -6.918 -13.225 -3.357 1.00 97.31 118 GLY A O 1
ATOM 922 N N . GLY A 1 119 ? -6.391 -11.099 -2.863 1.00 96.88 119 GLY A N 1
ATOM 923 C CA . GLY A 1 119 ? -4.974 -11.154 -3.212 1.00 96.88 119 GLY A CA 1
ATOM 924 C C . GLY A 1 119 ? -4.052 -11.233 -1.990 1.00 96.88 119 GLY A C 1
ATOM 925 O O . GLY A 1 119 ? -4.480 -11.428 -0.852 1.00 96.88 119 GLY A O 1
ATOM 926 N N . ARG A 1 120 ? -2.753 -11.046 -2.233 1.00 97.69 120 ARG A N 1
ATOM 927 C CA . ARG A 1 120 ? -1.711 -10.895 -1.205 1.00 97.69 120 ARG A CA 1
ATOM 928 C C . ARG A 1 120 ? -0.595 -9.988 -1.714 1.00 97.69 120 ARG A C 1
ATOM 930 O O . ARG A 1 120 ? -0.475 -9.791 -2.923 1.00 97.69 120 ARG A O 1
ATOM 937 N N . LEU A 1 121 ? 0.247 -9.508 -0.803 1.00 97.56 121 LEU A N 1
ATOM 938 C CA . LEU A 1 121 ? 1.503 -8.874 -1.191 1.00 97.56 121 LEU A CA 1
ATOM 939 C C . LEU A 1 121 ? 2.405 -9.881 -1.935 1.00 97.56 121 LEU A C 1
ATOM 941 O O . LEU A 1 121 ? 2.376 -11.085 -1.624 1.00 97.56 121 LEU A O 1
ATOM 945 N N . PRO A 1 122 ? 3.180 -9.420 -2.932 1.00 96.94 122 PRO A N 1
ATOM 946 C CA . PRO A 1 122 ? 4.154 -10.265 -3.604 1.00 96.94 122 PRO A CA 1
ATOM 947 C C . PRO A 1 122 ? 5.282 -10.640 -2.641 1.00 96.94 122 PRO A C 1
ATOM 949 O O . PRO A 1 122 ? 5.640 -9.876 -1.745 1.00 96.94 122 PRO A O 1
ATOM 952 N N . LEU A 1 123 ? 5.864 -11.818 -2.847 1.00 95.50 123 LEU A N 1
ATOM 953 C CA . LEU A 1 123 ? 7.154 -12.148 -2.249 1.00 95.50 123 LEU A CA 1
ATOM 954 C C . LEU A 1 123 ? 8.251 -11.319 -2.923 1.00 95.50 123 LEU A C 1
ATOM 956 O O . LEU A 1 123 ? 8.117 -10.961 -4.092 1.00 95.50 123 LEU A O 1
ATOM 960 N N . GLU A 1 124 ? 9.374 -11.104 -2.240 1.00 94.38 124 GLU A N 1
ATOM 961 C CA . GLU A 1 124 ? 10.537 -10.410 -2.815 1.00 94.38 124 GLU A CA 1
ATOM 962 C C . GLU A 1 124 ? 10.953 -11.016 -4.168 1.00 94.38 124 GLU A C 1
ATOM 964 O O . GLU A 1 124 ? 11.075 -10.308 -5.163 1.00 94.38 124 GLU A O 1
ATOM 969 N N . LEU A 1 125 ? 11.040 -12.350 -4.249 1.00 93.25 125 LEU A N 1
ATOM 970 C CA . LEU A 1 125 ? 11.384 -13.059 -5.488 1.00 93.25 125 LEU A CA 1
ATOM 971 C C . LEU A 1 125 ? 10.338 -12.908 -6.608 1.00 93.25 125 LEU A C 1
ATOM 973 O O . LEU A 1 125 ? 10.686 -12.982 -7.786 1.00 93.25 125 LEU A O 1
ATOM 977 N N . GLU A 1 126 ? 9.057 -12.753 -6.265 1.00 94.81 126 GLU A N 1
ATOM 978 C CA . GLU A 1 126 ? 7.993 -12.497 -7.246 1.00 94.81 126 GLU A CA 1
ATOM 979 C C . GLU A 1 126 ? 8.068 -11.064 -7.757 1.00 94.81 126 GLU A C 1
ATOM 981 O O . GLU A 1 126 ? 7.967 -10.840 -8.963 1.00 94.81 126 GLU A O 1
ATOM 986 N N . TRP A 1 127 ? 8.289 -10.116 -6.845 1.00 94.19 127 TRP A N 1
ATOM 987 C CA . TRP A 1 127 ? 8.450 -8.706 -7.164 1.00 94.19 127 TRP A CA 1
ATOM 988 C C . TRP A 1 127 ? 9.660 -8.494 -8.075 1.00 94.19 127 TRP A C 1
ATOM 990 O O . TRP A 1 127 ? 9.528 -7.897 -9.139 1.00 94.19 127 TRP A O 1
ATOM 1000 N N . GLU A 1 128 ? 10.805 -9.092 -7.742 1.00 91.81 128 GLU A N 1
ATOM 1001 C CA . GLU A 1 128 ? 12.002 -9.032 -8.578 1.00 91.81 128 GLU A CA 1
ATOM 1002 C C . GLU A 1 128 ? 11.780 -9.691 -9.946 1.00 91.81 128 GLU A C 1
ATOM 1004 O O . GLU A 1 128 ? 12.119 -9.102 -10.970 1.00 91.81 128 GLU A O 1
ATOM 1009 N N . LYS A 1 129 ? 11.164 -10.884 -10.004 1.00 89.25 129 LYS A N 1
ATOM 1010 C CA . LYS A 1 129 ? 10.868 -11.553 -11.286 1.00 89.25 129 LYS A CA 1
ATOM 1011 C C . LYS A 1 129 ? 9.942 -10.713 -12.170 1.00 89.25 129 LYS A C 1
ATOM 1013 O O . LYS A 1 129 ? 10.099 -10.741 -13.387 1.00 89.25 129 LYS A O 1
ATOM 1018 N N . ALA A 1 130 ? 8.984 -9.997 -11.584 1.00 90.75 130 ALA A N 1
ATOM 1019 C CA . ALA A 1 130 ? 8.099 -9.100 -12.322 1.00 90.75 130 ALA A CA 1
ATOM 1020 C C . ALA A 1 130 ? 8.808 -7.809 -12.770 1.00 90.75 130 ALA A C 1
ATOM 1022 O O . ALA A 1 130 ? 8.542 -7.325 -13.868 1.00 90.75 130 ALA A O 1
ATOM 1023 N N . ALA A 1 131 ? 9.709 -7.268 -11.945 1.00 89.75 131 ALA A N 1
ATOM 1024 C CA . ALA A 1 131 ? 10.363 -5.985 -12.185 1.00 89.75 131 ALA A CA 1
ATOM 1025 C C . ALA A 1 131 ? 11.584 -6.074 -13.114 1.00 89.75 131 ALA A C 1
ATOM 1027 O O . ALA A 1 131 ? 11.784 -5.180 -13.925 1.00 89.75 131 ALA A O 1
ATOM 1028 N N . ARG A 1 132 ? 12.400 -7.132 -13.025 1.00 86.75 132 ARG A N 1
ATOM 1029 C CA . ARG A 1 132 ? 13.751 -7.214 -13.627 1.00 86.75 132 ARG A CA 1
ATOM 1030 C C . ARG A 1 132 ? 13.784 -7.156 -15.165 1.00 86.75 132 ARG A C 1
ATOM 1032 O O . ARG A 1 132 ? 14.845 -6.942 -15.739 1.00 86.75 132 ARG A O 1
ATOM 1039 N N . GLY A 1 133 ? 12.649 -7.330 -15.841 1.00 80.75 133 GLY A N 1
ATOM 1040 C CA . GLY A 1 133 ? 12.597 -7.468 -17.299 1.00 80.75 133 GLY A CA 1
ATOM 1041 C C . GLY A 1 133 ? 12.971 -8.882 -17.766 1.00 80.75 133 GLY A C 1
ATOM 1042 O O . GLY A 1 133 ? 13.160 -9.793 -16.962 1.00 80.75 133 GLY A O 1
ATOM 1043 N N . THR A 1 134 ? 13.019 -9.094 -19.085 1.00 81.81 134 THR A N 1
ATOM 1044 C CA . THR A 1 134 ? 13.260 -10.431 -19.685 1.00 81.81 134 THR A CA 1
ATOM 1045 C C . THR A 1 134 ? 14.642 -10.590 -20.316 1.00 81.81 134 THR A C 1
ATOM 1047 O O . THR A 1 134 ? 15.008 -11.695 -20.717 1.00 81.81 134 THR A O 1
ATOM 1050 N N . GLU A 1 135 ? 15.405 -9.504 -20.411 1.00 81.94 135 GLU A N 1
ATOM 1051 C CA . GLU A 1 135 ? 16.728 -9.501 -21.027 1.00 81.94 135 GLU A CA 1
ATOM 1052 C C . GLU A 1 135 ? 17.803 -9.973 -20.041 1.00 81.94 135 GLU A C 1
ATOM 1054 O O . GLU A 1 135 ? 17.769 -9.657 -18.852 1.00 81.94 135 GLU A O 1
ATOM 1059 N N . ILE A 1 136 ? 18.759 -10.745 -20.559 1.00 79.56 136 ILE A N 1
ATOM 1060 C CA . ILE A 1 136 ? 19.881 -11.325 -19.817 1.00 79.56 136 ILE A CA 1
ATOM 1061 C C . ILE A 1 136 ? 21.160 -11.000 -20.592 1.00 79.56 136 ILE A C 1
ATOM 1063 O O . ILE A 1 136 ? 21.233 -11.254 -21.799 1.00 79.56 136 ILE A O 1
ATOM 1067 N N . VAL A 1 137 ? 22.167 -10.458 -19.908 1.00 76.56 137 VAL A N 1
ATOM 1068 C CA . VAL A 1 137 ? 23.485 -10.145 -20.470 1.00 76.56 137 VAL A CA 1
ATOM 1069 C C . VAL A 1 137 ? 24.501 -11.110 -19.864 1.00 76.56 137 VAL A C 1
ATOM 1071 O O . VAL A 1 137 ? 24.895 -10.998 -18.708 1.00 76.56 137 VAL A O 1
ATOM 1074 N N . GLY A 1 138 ? 24.929 -12.098 -20.653 1.00 82.50 138 GLY A N 1
ATOM 1075 C CA . GLY A 1 138 ? 25.771 -13.182 -20.144 1.00 82.50 138 GLY A CA 1
ATOM 1076 C C . GLY A 1 138 ? 24.980 -14.119 -19.229 1.00 82.50 138 GLY A C 1
ATOM 1077 O O . GLY A 1 138 ? 24.046 -14.771 -19.693 1.00 82.50 138 GLY A O 1
ATOM 1078 N N . GLU A 1 139 ? 25.371 -14.201 -17.956 1.00 78.31 139 GLU A N 1
ATOM 1079 C CA . GLU A 1 139 ? 24.668 -14.977 -16.918 1.00 78.31 139 GLU A CA 1
ATOM 1080 C C . GLU A 1 139 ? 23.844 -14.087 -15.968 1.00 78.31 139 GLU A C 1
ATOM 1082 O O . GLU A 1 139 ? 23.092 -14.607 -15.143 1.00 78.31 139 GLU A O 1
ATOM 1087 N N . ASP A 1 140 ? 23.941 -12.761 -16.118 1.00 79.38 140 ASP A N 1
ATOM 1088 C CA . ASP A 1 140 ? 23.350 -11.778 -15.214 1.00 79.38 140 ASP A CA 1
ATOM 1089 C C . ASP A 1 140 ? 22.137 -11.072 -15.841 1.00 79.38 140 ASP A C 1
ATOM 1091 O O . ASP A 1 140 ? 22.014 -10.923 -17.061 1.00 79.38 140 ASP A O 1
ATOM 1095 N N . GLY A 1 141 ? 21.213 -10.627 -14.987 1.00 81.06 141 GLY A N 1
ATOM 1096 C CA . GLY A 1 141 ? 20.157 -9.698 -15.393 1.00 81.06 141 GLY A CA 1
ATOM 1097 C C . GLY A 1 141 ? 20.679 -8.264 -15.491 1.00 81.06 141 GLY A C 1
ATOM 1098 O O . GLY A 1 141 ? 21.706 -7.936 -14.902 1.00 81.06 141 GLY A O 1
ATOM 1099 N N . LEU A 1 142 ? 19.934 -7.408 -16.188 1.00 87.81 142 LEU A N 1
ATOM 1100 C CA . LEU A 1 142 ? 20.244 -5.981 -16.303 1.00 87.81 142 LEU A CA 1
ATOM 1101 C C . LEU A 1 142 ? 20.204 -5.265 -14.943 1.00 87.81 142 LEU A C 1
ATOM 1103 O O . LEU A 1 142 ? 19.477 -5.676 -14.031 1.00 87.81 142 LEU A O 1
ATOM 1107 N N . ALA A 1 143 ? 20.946 -4.158 -14.837 1.00 88.00 143 ALA A N 1
ATOM 1108 C CA . ALA A 1 143 ? 20.932 -3.285 -13.661 1.00 88.00 143 ALA A CA 1
ATOM 1109 C C . ALA A 1 143 ? 19.554 -2.639 -13.413 1.00 88.00 143 ALA A C 1
ATOM 1111 O O . ALA A 1 143 ? 19.130 -2.507 -12.265 1.00 88.00 143 ALA A O 1
ATOM 1112 N N . PHE A 1 144 ? 18.843 -2.273 -14.484 1.00 89.44 144 PHE A N 1
ATOM 1113 C CA . PHE A 1 144 ? 17.488 -1.723 -14.448 1.00 89.44 144 PHE A CA 1
ATOM 1114 C C . PHE A 1 144 ? 16.553 -2.513 -15.375 1.00 89.44 144 PHE A C 1
ATOM 1116 O O . PHE A 1 144 ? 17.019 -3.125 -16.338 1.00 89.44 144 PHE A O 1
ATOM 1123 N N . PRO A 1 145 ? 15.221 -2.437 -15.175 1.00 88.75 145 PRO A N 1
ATOM 1124 C CA . PRO A 1 145 ? 14.242 -3.146 -16.011 1.00 88.75 145 PRO A CA 1
ATOM 1125 C C . PRO A 1 145 ? 14.344 -2.866 -17.520 1.00 88.75 145 PRO A C 1
ATOM 1127 O O . PRO A 1 145 ? 13.833 -3.633 -18.332 1.00 88.75 145 PRO A O 1
ATOM 1130 N N . TRP A 1 146 ? 14.952 -1.735 -17.889 1.00 88.19 146 TRP A N 1
ATOM 1131 C CA . TRP A 1 146 ? 15.043 -1.208 -19.253 1.00 88.19 146 TRP A CA 1
ATOM 1132 C C . TRP A 1 146 ? 16.478 -1.122 -19.796 1.00 88.19 146 TRP A C 1
ATOM 1134 O O . TRP A 1 146 ? 16.661 -0.611 -20.900 1.00 88.19 146 TRP A O 1
ATOM 1144 N N . GLY A 1 147 ? 17.498 -1.552 -19.046 1.00 88.88 147 GLY A N 1
ATOM 1145 C CA . GLY A 1 147 ? 18.889 -1.480 -19.500 1.00 88.88 147 GLY A CA 1
ATOM 1146 C C . GLY A 1 147 ? 19.910 -1.307 -18.380 1.00 88.88 147 GLY A C 1
ATOM 1147 O O . GLY A 1 147 ? 19.606 -1.421 -17.198 1.00 88.88 147 GLY A O 1
ATOM 1148 N N . GLU A 1 148 ? 21.139 -0.999 -18.782 1.00 88.69 148 GLU A N 1
ATOM 1149 C CA . GLU A 1 148 ? 22.274 -0.758 -17.877 1.00 88.69 148 GLU A CA 1
ATOM 1150 C C . GLU A 1 148 ? 22.311 0.673 -17.315 1.00 88.69 148 GLU A C 1
ATOM 1152 O O . GLU A 1 148 ? 22.972 0.939 -16.314 1.00 88.69 148 GLU A O 1
ATOM 1157 N N . GLU A 1 149 ? 21.599 1.610 -17.947 1.00 89.69 149 GLU A 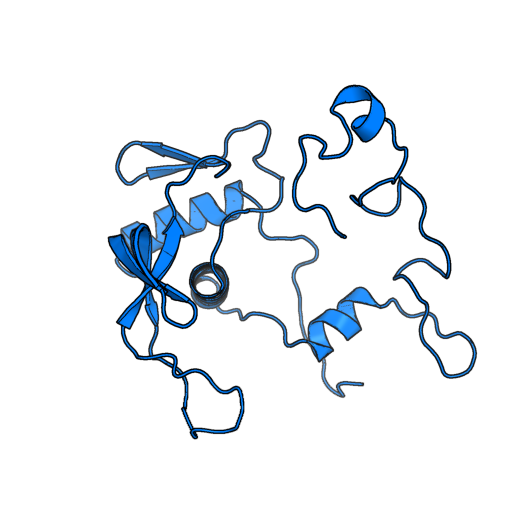N 1
ATOM 1158 C CA . GLU A 1 149 ? 21.605 3.027 -17.580 1.00 89.69 149 GLU A CA 1
ATOM 1159 C C . GLU A 1 149 ? 20.207 3.513 -17.174 1.00 89.69 149 GLU A C 1
ATOM 1161 O O . GLU A 1 149 ? 19.182 3.071 -17.701 1.00 89.69 149 GLU A O 1
ATOM 1166 N N . ILE A 1 150 ? 20.171 4.459 -16.233 1.00 89.44 150 ILE A N 1
ATOM 1167 C CA . ILE A 1 150 ? 18.959 5.167 -15.822 1.00 89.44 150 ILE A CA 1
ATOM 1168 C C . ILE A 1 150 ? 18.994 6.604 -16.342 1.00 89.44 150 ILE A C 1
ATOM 1170 O O . ILE A 1 150 ? 19.971 7.335 -16.168 1.00 89.44 150 ILE A O 1
ATOM 1174 N N . HIS A 1 151 ? 17.904 7.024 -16.972 1.00 87.44 151 HIS A N 1
ATOM 1175 C CA . HIS A 1 151 ? 17.687 8.389 -17.428 1.00 87.44 151 HIS A CA 1
ATOM 1176 C C . HIS A 1 151 ? 16.438 8.974 -16.767 1.00 87.44 151 HIS A C 1
ATOM 1178 O O . HIS A 1 151 ? 15.555 8.253 -16.303 1.00 87.44 151 HIS A O 1
ATOM 1184 N N . GLY A 1 152 ? 16.341 10.305 -16.737 1.00 83.12 152 GLY A N 1
ATOM 1185 C CA . GLY A 1 152 ? 15.302 11.000 -15.970 1.00 83.12 152 GLY A CA 1
ATOM 1186 C C . GLY A 1 152 ? 13.856 10.736 -16.403 1.00 83.12 152 GLY A C 1
ATOM 1187 O O . GLY A 1 152 ? 12.933 11.076 -15.679 1.00 83.12 152 GLY A O 1
ATOM 1188 N N . ASN A 1 153 ? 13.630 10.127 -17.567 1.00 85.19 153 ASN A N 1
ATOM 1189 C CA . ASN A 1 153 ? 12.304 9.729 -18.043 1.00 85.19 153 ASN A CA 1
ATOM 1190 C C . ASN A 1 153 ? 11.959 8.257 -17.759 1.00 85.19 153 ASN A C 1
ATOM 1192 O O . ASN A 1 153 ? 10.879 7.817 -18.148 1.00 85.19 153 ASN A O 1
ATOM 1196 N N . ASN A 1 154 ? 12.858 7.488 -17.139 1.00 87.12 154 ASN A N 1
ATOM 1197 C CA . ASN A 1 154 ? 12.622 6.076 -16.848 1.00 87.12 154 ASN A CA 1
ATOM 1198 C C . ASN A 1 154 ? 11.887 5.849 -15.523 1.00 87.12 154 ASN A C 1
ATOM 1200 O O . ASN A 1 154 ? 11.078 4.931 -15.425 1.00 87.12 154 ASN A O 1
ATOM 1204 N N . ALA A 1 155 ? 12.168 6.670 -14.513 1.00 86.38 155 ALA A N 1
ATOM 1205 C CA . ALA A 1 155 ? 11.587 6.558 -13.182 1.00 86.38 155 ALA A CA 1
ATOM 1206 C C . ALA A 1 155 ? 11.580 7.917 -12.474 1.00 86.38 155 ALA A C 1
ATOM 1208 O O . ALA A 1 155 ? 12.290 8.839 -12.871 1.00 86.38 155 ALA A O 1
ATOM 1209 N N . ASN A 1 156 ? 10.802 8.015 -11.396 1.00 83.25 156 ASN A N 1
ATOM 1210 C CA . ASN A 1 156 ? 10.851 9.144 -10.473 1.00 83.25 156 ASN A CA 1
ATOM 1211 C C . ASN A 1 156 ? 11.931 8.879 -9.409 1.00 83.25 156 ASN A C 1
ATOM 1213 O O . ASN A 1 156 ? 11.707 8.094 -8.484 1.00 83.25 156 ASN A O 1
ATOM 1217 N N . PHE A 1 157 ? 13.107 9.490 -9.555 1.00 82.00 157 PHE A N 1
ATOM 1218 C CA . PHE A 1 157 ? 14.245 9.301 -8.649 1.00 82.00 157 PHE A CA 1
ATOM 1219 C C . PHE A 1 157 ? 15.006 10.607 -8.416 1.00 82.00 157 PHE A C 1
ATOM 1221 O O . PHE A 1 157 ? 14.893 11.569 -9.179 1.00 82.00 157 PHE A O 1
ATOM 1228 N N . TYR A 1 158 ? 15.794 10.643 -7.344 1.00 75.12 158 TYR A N 1
ATOM 1229 C CA . TYR A 1 158 ? 16.569 11.828 -6.995 1.00 75.12 158 TYR A CA 1
ATOM 1230 C C . TYR A 1 158 ? 17.656 12.127 -8.038 1.00 75.12 158 TYR A C 1
ATOM 1232 O O . TYR A 1 158 ? 18.417 11.246 -8.423 1.00 75.12 158 TYR A O 1
ATOM 1240 N N . SER A 1 159 ? 17.812 13.395 -8.431 1.00 78.00 159 SER A N 1
ATOM 1241 C CA . SER A 1 159 ? 18.757 13.812 -9.486 1.00 78.00 159 SER A CA 1
ATOM 1242 C C . SER A 1 159 ? 18.451 13.197 -10.861 1.00 78.00 159 SER A C 1
ATOM 1244 O O . SER A 1 159 ? 19.366 12.919 -11.637 1.00 78.00 159 SER A O 1
ATOM 1246 N N . SER A 1 160 ? 17.167 13.012 -11.182 1.00 79.44 160 SER A N 1
ATOM 1247 C CA . SER A 1 160 ? 16.713 12.683 -12.538 1.00 79.44 160 SER A CA 1
ATOM 1248 C C . SER A 1 160 ? 17.028 13.804 -13.538 1.00 79.44 160 SER A C 1
ATOM 1250 O O . SER A 1 160 ? 17.114 13.554 -14.744 1.00 79.44 160 SER A O 1
ATOM 1252 N N . PHE A 1 161 ? 17.216 15.041 -13.050 1.00 76.94 161 PHE A N 1
ATOM 1253 C CA . PHE A 1 161 ? 17.383 16.266 -13.838 1.00 76.94 161 PHE A CA 1
ATOM 1254 C C . PHE A 1 161 ? 16.242 16.511 -14.837 1.00 76.94 161 PHE A C 1
ATOM 1256 O O . PHE A 1 161 ? 16.415 17.236 -15.831 1.00 76.94 161 PHE A O 1
ATOM 1263 N N . ASP A 1 162 ? 15.074 15.924 -14.578 1.00 76.69 162 ASP A N 1
ATOM 1264 C CA . ASP A 1 162 ? 13.886 16.109 -15.393 1.00 76.69 162 ASP A CA 1
ATOM 1265 C C . ASP A 1 162 ? 13.300 17.530 -15.237 1.00 76.69 162 ASP A C 1
ATOM 1267 O O . ASP A 1 162 ? 13.804 18.404 -14.518 1.00 76.69 162 ASP A O 1
ATOM 1271 N N . LEU A 1 163 ? 12.240 17.815 -15.995 1.00 77.62 163 LEU A N 1
ATOM 1272 C CA . LEU A 1 163 ? 11.580 19.119 -15.934 1.00 77.62 163 LEU A CA 1
ATOM 1273 C C . LEU A 1 163 ? 10.866 19.350 -14.594 1.00 77.62 163 LEU A C 1
ATOM 1275 O O . LEU A 1 163 ? 10.730 20.501 -14.182 1.00 77.62 163 LEU A O 1
ATOM 1279 N N . PHE A 1 164 ? 10.426 18.295 -13.911 1.00 74.50 164 PHE A N 1
ATOM 1280 C CA . PHE A 1 164 ? 9.710 18.383 -12.643 1.00 74.50 164 PHE A CA 1
ATOM 1281 C C . PHE A 1 164 ? 10.650 18.747 -11.495 1.00 74.50 164 PHE A C 1
ATOM 1283 O O . PHE A 1 164 ? 10.298 19.621 -10.706 1.00 74.50 164 PHE A O 1
ATOM 1290 N N . GLU A 1 165 ? 11.874 18.219 -11.464 1.00 72.81 165 GLU A N 1
ATOM 1291 C CA . GLU A 1 165 ? 12.915 18.645 -10.521 1.00 72.81 165 GLU A CA 1
ATOM 1292 C C . GLU A 1 165 ? 13.212 20.149 -10.664 1.00 72.81 165 GLU A C 1
ATOM 1294 O O . GLU A 1 165 ? 13.356 20.867 -9.672 1.00 72.81 165 GLU A O 1
ATOM 1299 N N . LYS A 1 166 ? 13.238 20.669 -11.899 1.00 70.56 166 LYS A N 1
ATOM 1300 C CA . LYS A 1 166 ? 13.447 22.107 -12.156 1.00 70.56 166 LYS A CA 1
ATOM 1301 C C . LYS A 1 166 ? 12.270 22.975 -11.711 1.00 70.56 166 LYS A C 1
ATOM 1303 O O . LYS A 1 166 ? 12.488 24.106 -11.284 1.00 70.56 166 LYS A O 1
ATOM 1308 N N . MET A 1 167 ? 11.041 22.481 -11.854 1.00 75.25 167 MET A N 1
ATOM 1309 C CA . MET A 1 167 ? 9.821 23.241 -11.556 1.00 75.25 167 MET A CA 1
ATOM 1310 C C . MET A 1 167 ? 9.417 23.177 -10.081 1.00 75.25 167 MET A C 1
ATOM 1312 O O . MET A 1 167 ? 8.922 24.165 -9.544 1.00 75.25 167 MET A O 1
ATOM 1316 N N . PHE A 1 168 ? 9.624 22.033 -9.433 1.00 75.38 168 PHE A N 1
ATOM 1317 C CA . PHE A 1 168 ? 9.099 21.727 -8.100 1.00 75.38 168 PHE A CA 1
ATOM 1318 C C . PHE A 1 168 ? 10.201 21.431 -7.071 1.00 75.38 168 PHE A C 1
ATOM 1320 O O . PHE A 1 168 ? 9.908 21.208 -5.900 1.00 75.38 168 PHE A O 1
ATOM 1327 N N . GLY A 1 169 ? 11.472 21.484 -7.479 1.00 71.62 169 GLY A N 1
ATOM 1328 C CA . GLY A 1 169 ? 12.619 21.156 -6.639 1.00 71.62 169 GLY A CA 1
ATOM 1329 C C . GLY A 1 169 ? 12.914 19.657 -6.611 1.00 71.62 169 GLY A C 1
ATOM 1330 O O . GLY A 1 169 ? 12.165 18.840 -7.135 1.00 71.62 169 GLY A O 1
ATOM 1331 N N . LYS A 1 170 ? 14.020 19.288 -5.957 1.00 64.38 170 LYS A N 1
ATOM 1332 C CA . LYS A 1 170 ? 14.568 17.918 -5.968 1.00 64.38 170 LYS A CA 1
ATOM 1333 C C . LYS A 1 170 ? 13.660 16.830 -5.398 1.00 64.38 170 LYS A C 1
ATOM 1335 O O . LYS A 1 170 ? 13.841 15.664 -5.718 1.00 64.38 170 LYS A O 1
ATOM 1340 N N . LEU A 1 171 ? 12.734 17.207 -4.523 1.00 63.44 171 LEU A N 1
ATOM 1341 C CA . LEU A 1 171 ? 11.748 16.289 -3.949 1.00 63.44 171 LEU A CA 1
ATOM 1342 C C . LEU A 1 171 ? 10.502 16.147 -4.837 1.00 63.44 171 LEU A C 1
ATOM 1344 O O . LEU A 1 171 ? 9.699 15.247 -4.615 1.00 63.44 171 LEU A O 1
ATOM 1348 N N . GLY A 1 172 ? 10.336 17.028 -5.830 1.00 68.31 172 GLY A N 1
ATOM 1349 C CA . GLY A 1 172 ? 9.129 17.116 -6.638 1.00 68.31 172 GLY A CA 1
ATOM 1350 C C . GLY A 1 172 ? 7.871 17.383 -5.805 1.00 68.31 172 GLY A C 1
ATOM 1351 O O . GLY A 1 172 ? 7.921 17.738 -4.628 1.00 68.31 172 GLY A O 1
ATOM 1352 N N . ASN A 1 173 ? 6.712 17.202 -6.435 1.00 73.19 173 ASN A N 1
ATOM 1353 C CA . ASN A 1 173 ? 5.414 17.106 -5.759 1.00 73.19 173 ASN A CA 1
ATOM 1354 C C . ASN A 1 173 ? 4.779 15.708 -5.925 1.00 73.19 173 ASN A C 1
ATOM 1356 O O . ASN A 1 173 ? 3.644 15.489 -5.500 1.00 73.19 173 ASN A O 1
ATOM 1360 N N . THR A 1 174 ? 5.492 14.764 -6.550 1.00 67.19 174 THR A N 1
ATOM 1361 C CA . THR A 1 174 ? 5.043 13.407 -6.880 1.00 67.19 174 THR A CA 1
ATOM 1362 C C . THR A 1 174 ? 5.811 12.374 -6.064 1.00 67.19 174 THR A C 1
ATOM 1364 O O . THR A 1 174 ? 7.026 12.263 -6.156 1.00 67.19 174 THR A O 1
ATOM 1367 N N . THR A 1 175 ? 5.079 11.591 -5.279 1.00 66.06 175 THR A N 1
ATOM 1368 C CA . THR A 1 175 ? 5.541 10.375 -4.603 1.00 66.06 175 THR A CA 1
ATOM 1369 C C . THR A 1 175 ? 4.921 9.149 -5.287 1.00 66.06 175 THR A C 1
ATOM 1371 O O . THR A 1 175 ? 3.833 9.297 -5.863 1.00 66.06 175 THR A O 1
ATOM 1374 N N . PRO A 1 176 ? 5.558 7.963 -5.205 1.00 64.31 176 PRO A N 1
ATOM 1375 C CA . PRO A 1 176 ? 6.834 7.680 -4.539 1.00 64.31 176 PRO A CA 1
ATOM 1376 C C . PRO A 1 176 ? 8.049 8.136 -5.368 1.00 64.31 176 PRO A C 1
ATOM 1378 O O . PRO A 1 176 ? 7.980 8.229 -6.593 1.00 64.31 176 PRO A O 1
ATOM 1381 N N . VAL A 1 177 ? 9.145 8.452 -4.675 1.00 57.16 177 VAL A N 1
ATOM 1382 C CA . VAL A 1 177 ? 10.463 8.763 -5.254 1.00 57.16 177 VAL A CA 1
ATOM 1383 C C . VAL A 1 177 ? 11.419 7.676 -4.768 1.00 57.16 177 VAL A C 1
ATOM 1385 O O . VAL A 1 177 ? 11.488 7.434 -3.563 1.00 57.16 177 VAL A O 1
ATOM 1388 N N . GLY A 1 178 ? 12.114 7.006 -5.686 1.00 57.22 178 GLY A N 1
ATOM 1389 C CA . GLY A 1 178 ? 13.181 6.061 -5.341 1.00 57.22 178 GLY A CA 1
ATOM 1390 C C . GLY A 1 178 ? 14.482 6.786 -4.979 1.00 57.22 178 GLY A C 1
ATOM 1391 O O . GLY A 1 178 ? 14.778 7.839 -5.556 1.00 57.22 178 GLY A O 1
ATOM 1392 N N . PHE A 1 179 ? 15.238 6.230 -4.028 1.00 37.56 179 PHE A N 1
ATOM 1393 C CA . PHE A 1 179 ? 16.617 6.634 -3.722 1.00 37.56 179 PHE A CA 1
ATOM 1394 C C . PHE A 1 179 ? 17.622 5.842 -4.554 1.00 37.56 179 PHE A C 1
ATOM 1396 O O . PHE A 1 179 ? 17.357 4.643 -4.793 1.00 37.56 179 PHE A O 1
#